Protein AF-A0A2Z2KE14-F1 (afdb_monomer)

Sequence (82 aa):
MEETKTTIMEHEDNLLVRVNSSVMLGDKKYKLVSYEIWTDREKYKENILVEQKQGEQYIYCSNYATTDEEDMIQTFKRRFMN

Radius of gyration: 14.33 Å; Cα contacts (8 Å, |Δi|>4): 138; chains: 1; bounding box: 30×30×42 Å

Organism: NCBI:txid414771

pLDDT: mean 94.29, std 5.15, range [63.5, 98.19]

Secondary structure (DSSP, 8-state):
--EEEEEEEEETTEEEEEEEEEEEETTEEEEEEEEEEES-HHHHHT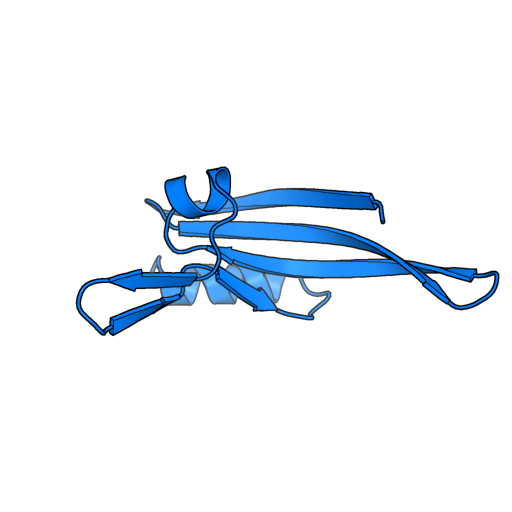T--EEEETTEEEE-EEEE--S-HHHHHHHHHHHH--

Mean predicted aligned error: 3.6 Å

Foldseek 3Di:
DDKDKDFPDDDDQKTKIKIWDWDDDDPDIDIFIKIKIFPGNVCVVVVPQWDDDPNDIDGGIDIGRDPDPVVSVVVNCVVHVD

Nearest PDB structures (foldseek):
  6w3f-assembly2_B  TM=5.926E-01  e=5.283E-01  synthetic construct
  6w3g-assembly1_A  TM=7.860E-01  e=2.989E+00  synthetic construct
  6w40-assembly1_B  TM=5.739E-01  e=3.167E+00  synthetic construct
  6w3g-assembly2_B  TM=7.849E-01  e=8.454E+00  synthetic construct
  7xp3-assembly1_B  TM=3.795E-01  e=6.333E+00  Arabidopsis thaliana

Structure (mmCIF, N/CA/C/O backbone):
data_AF-A0A2Z2KE14-F1
#
_entry.id   AF-A0A2Z2KE14-F1
#
loop_
_atom_site.group_PDB
_atom_site.id
_atom_site.type_symbol
_atom_site.label_atom_id
_atom_site.label_alt_id
_atom_site.label_comp_id
_atom_site.label_asym_id
_atom_site.label_entity_id
_atom_site.label_seq_id
_atom_site.pdbx_PDB_ins_code
_atom_site.Cartn_x
_atom_site.Cartn_y
_atom_site.Cartn_z
_atom_site.occupancy
_atom_site.B_iso_or_equiv
_atom_site.auth_seq_id
_atom_site.auth_comp_id
_atom_site.auth_asym_id
_atom_site.auth_atom_id
_atom_site.pdbx_PDB_model_num
ATOM 1 N N . MET A 1 1 ? 4.088 12.491 -14.027 1.00 63.50 1 MET A N 1
ATOM 2 C CA . MET A 1 1 ? 4.344 11.195 -13.372 1.00 63.50 1 MET A CA 1
ATOM 3 C C . MET A 1 1 ? 3.034 10.444 -13.424 1.00 63.50 1 MET A C 1
ATOM 5 O O . MET A 1 1 ? 2.041 10.996 -12.976 1.00 63.50 1 MET A O 1
ATOM 9 N N . GLU A 1 2 ? 2.996 9.300 -14.094 1.00 79.38 2 GLU A N 1
ATOM 10 C CA . GLU A 1 2 ? 1.777 8.494 -14.189 1.00 79.38 2 GLU A CA 1
ATOM 11 C C . GLU A 1 2 ? 1.877 7.415 -13.116 1.00 79.38 2 GLU A C 1
ATOM 13 O O . GLU A 1 2 ? 2.827 6.627 -13.128 1.00 79.38 2 GLU A O 1
ATOM 18 N N . GLU A 1 3 ? 0.963 7.463 -12.154 1.00 88.94 3 GLU A N 1
ATOM 19 C CA . GLU A 1 3 ? 0.832 6.487 -11.080 1.00 88.94 3 GLU A CA 1
ATOM 20 C C . GLU A 1 3 ? -0.549 5.847 -11.185 1.00 88.94 3 GLU A C 1
ATOM 22 O O . GLU A 1 3 ? -1.556 6.533 -11.361 1.00 88.94 3 GLU A O 1
ATOM 27 N N . THR A 1 4 ? -0.597 4.523 -11.104 1.00 94.75 4 THR A N 1
ATOM 28 C CA . THR A 1 4 ? -1.835 3.752 -11.087 1.00 94.75 4 THR A CA 1
ATOM 29 C C . THR A 1 4 ? -1.836 2.867 -9.856 1.00 94.75 4 THR A C 1
ATOM 31 O O . THR A 1 4 ? -0.939 2.039 -9.676 1.00 94.75 4 THR A O 1
ATOM 34 N N . LYS A 1 5 ? -2.859 3.042 -9.020 1.00 95.88 5 LYS A N 1
ATOM 35 C CA . LYS A 1 5 ? -3.098 2.231 -7.829 1.00 95.88 5 LYS A CA 1
ATOM 36 C C . LYS A 1 5 ? -4.136 1.155 -8.130 1.00 95.88 5 LYS A C 1
ATOM 38 O O . LYS A 1 5 ? -5.121 1.407 -8.822 1.00 95.88 5 LYS A O 1
ATOM 43 N N . THR A 1 6 ? -3.923 -0.044 -7.610 1.00 97.00 6 THR A N 1
ATOM 44 C CA . THR A 1 6 ? -4.848 -1.170 -7.756 1.00 97.00 6 THR A CA 1
ATOM 45 C C . THR A 1 6 ? -4.941 -1.903 -6.430 1.00 97.00 6 THR A C 1
ATOM 47 O O . THR A 1 6 ? -3.938 -2.421 -5.948 1.00 97.00 6 THR A O 1
ATOM 50 N N . THR A 1 7 ? -6.129 -1.954 -5.833 1.00 97.62 7 THR A N 1
ATOM 51 C CA . THR A 1 7 ? -6.369 -2.781 -4.645 1.00 97.62 7 THR A CA 1
ATOM 52 C C . THR A 1 7 ? -6.300 -4.250 -5.042 1.00 97.62 7 THR A C 1
ATOM 54 O O . THR A 1 7 ? -7.063 -4.692 -5.898 1.00 97.62 7 THR A O 1
ATOM 57 N N . ILE A 1 8 ? -5.374 -4.991 -4.439 1.00 97.12 8 ILE A N 1
ATOM 58 C CA . ILE A 1 8 ? -5.162 -6.420 -4.711 1.00 97.12 8 ILE A CA 1
ATOM 59 C C . ILE A 1 8 ? -5.710 -7.315 -3.595 1.00 97.12 8 ILE A C 1
ATOM 61 O O . ILE A 1 8 ? -6.014 -8.479 -3.840 1.00 97.12 8 ILE A O 1
ATOM 65 N N . MET A 1 9 ? -5.873 -6.784 -2.379 1.00 97.12 9 MET A N 1
ATOM 66 C CA . MET A 1 9 ? -6.498 -7.495 -1.262 1.00 97.12 9 MET A CA 1
ATOM 67 C C . MET A 1 9 ? -7.166 -6.512 -0.299 1.00 97.12 9 MET A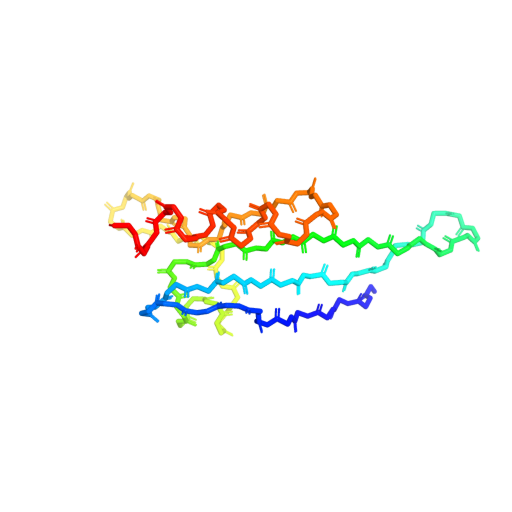 C 1
ATOM 69 O O . MET A 1 9 ? -6.725 -5.371 -0.163 1.00 97.12 9 MET A O 1
ATOM 73 N N . GLU A 1 10 ? -8.217 -6.969 0.374 1.00 97.25 10 GLU A N 1
ATOM 74 C CA . GLU A 1 10 ? -8.962 -6.203 1.369 1.00 97.25 10 GLU A CA 1
ATOM 75 C C . GLU A 1 10 ? -9.418 -7.115 2.506 1.00 97.25 10 GLU A C 1
ATOM 77 O O . GLU A 1 10 ? -9.822 -8.258 2.273 1.00 97.25 10 GLU A O 1
ATOM 82 N N . HIS A 1 11 ? -9.353 -6.596 3.729 1.00 97.25 11 HIS A N 1
ATOM 83 C CA . HIS A 1 11 ? -9.926 -7.229 4.908 1.00 97.25 11 HIS A CA 1
ATOM 84 C C . HIS A 1 11 ? -10.375 -6.156 5.902 1.00 97.25 11 HIS A C 1
ATOM 86 O O . HIS A 1 11 ? -9.550 -5.369 6.375 1.00 97.25 11 HIS A O 1
ATOM 92 N N . GLU A 1 12 ? -11.675 -6.136 6.206 1.00 95.06 12 GLU A N 1
ATOM 93 C CA . GLU A 1 12 ? -12.313 -5.052 6.965 1.00 95.06 12 GLU A CA 1
ATOM 94 C C . GLU A 1 12 ? -12.007 -3.686 6.316 1.00 95.06 12 GLU A C 1
ATOM 96 O O . GLU A 1 12 ? -12.210 -3.529 5.113 1.00 95.06 12 GLU A O 1
ATOM 101 N N . ASP A 1 13 ? -11.484 -2.720 7.073 1.00 95.00 13 ASP A N 1
ATOM 102 C CA . ASP A 1 13 ? -11.084 -1.401 6.564 1.00 95.00 13 ASP A CA 1
ATOM 103 C C . ASP A 1 13 ? -9.628 -1.342 6.063 1.00 95.00 13 ASP A C 1
ATOM 105 O O . ASP A 1 13 ? -9.141 -0.278 5.670 1.00 95.00 13 ASP A O 1
ATOM 109 N N . ASN A 1 14 ? -8.921 -2.478 6.047 1.00 97.62 14 ASN A N 1
ATOM 110 C CA . ASN A 1 14 ? -7.525 -2.553 5.628 1.00 97.62 14 ASN A CA 1
ATOM 111 C C . ASN A 1 14 ? -7.409 -2.941 4.150 1.00 97.62 14 ASN A C 1
ATOM 113 O O . ASN A 1 14 ? -8.098 -3.845 3.671 1.00 97.62 14 ASN A O 1
ATOM 117 N N . LEU A 1 15 ? -6.480 -2.308 3.433 1.00 98.19 15 LEU A N 1
ATOM 118 C CA . LEU A 1 15 ? -6.275 -2.518 1.998 1.00 98.19 15 LEU A CA 1
ATOM 119 C C . LEU A 1 15 ? -4.809 -2.822 1.704 1.00 98.19 15 LEU A C 1
ATOM 121 O O . LEU A 1 15 ? -3.915 -2.134 2.193 1.00 98.19 15 LEU A O 1
ATOM 125 N N . LEU A 1 16 ? -4.565 -3.806 0.845 1.00 98.00 16 LEU A N 1
ATOM 126 C CA . LEU A 1 16 ? -3.291 -3.976 0.160 1.00 98.00 16 LEU A CA 1
ATOM 127 C C . LEU A 1 16 ? -3.435 -3.435 -1.259 1.00 98.00 16 LEU A C 1
ATOM 129 O O . LEU A 1 16 ? -4.256 -3.911 -2.048 1.00 98.00 16 LEU A O 1
ATOM 133 N N . VAL A 1 17 ? -2.618 -2.445 -1.589 1.00 97.88 17 VAL A N 1
ATOM 134 C CA . VAL A 1 17 ? -2.681 -1.706 -2.845 1.00 97.88 17 VAL A CA 1
ATOM 135 C C . VAL A 1 17 ? -1.354 -1.852 -3.570 1.00 97.88 17 VAL A C 1
ATOM 137 O O . VAL A 1 17 ? -0.298 -1.549 -3.026 1.00 97.88 17 VAL A O 1
ATOM 140 N N . ARG A 1 18 ? -1.397 -2.289 -4.824 1.00 97.25 18 ARG A N 1
ATOM 141 C CA . ARG A 1 18 ? -0.256 -2.253 -5.733 1.00 97.25 18 ARG A CA 1
ATOM 142 C C . ARG A 1 18 ? -0.186 -0.888 -6.404 1.00 97.25 18 ARG A C 1
ATOM 144 O O . ARG A 1 18 ? -1.169 -0.425 -6.982 1.00 97.25 18 ARG A O 1
ATOM 151 N N . VAL A 1 19 ? 0.987 -0.276 -6.373 1.00 95.75 19 VAL A N 1
ATOM 152 C CA . VAL A 1 19 ? 1.273 1.013 -6.999 1.00 95.75 19 VAL A CA 1
ATOM 153 C C . VAL A 1 19 ? 2.231 0.780 -8.157 1.00 95.75 19 VAL A C 1
ATOM 155 O O . VAL A 1 1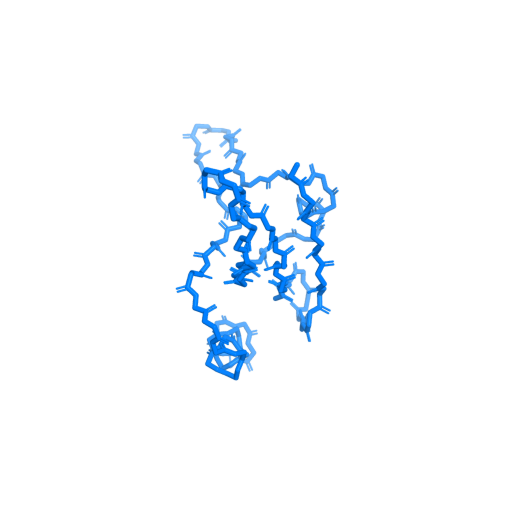9 ? 3.373 0.363 -7.972 1.00 95.75 19 VAL A O 1
ATOM 158 N N . ASN A 1 20 ? 1.760 1.038 -9.374 1.00 94.62 20 ASN A N 1
ATOM 159 C CA . ASN A 1 20 ? 2.600 1.043 -10.564 1.00 94.62 20 ASN A CA 1
ATOM 160 C C . ASN A 1 20 ? 2.878 2.497 -10.932 1.00 94.62 20 ASN A C 1
ATOM 162 O O . ASN A 1 20 ? 1.945 3.270 -11.139 1.00 94.62 20 ASN A O 1
ATOM 166 N N . SER A 1 21 ? 4.145 2.873 -11.040 1.00 93.12 21 SER A N 1
ATOM 167 C CA . SER A 1 21 ? 4.526 4.224 -11.437 1.00 93.12 21 SER A CA 1
ATOM 168 C C . SER A 1 21 ? 5.623 4.208 -12.491 1.00 93.12 21 SER A C 1
ATOM 170 O O . SER A 1 21 ? 6.177 3.166 -12.864 1.00 93.12 21 SER A O 1
ATOM 172 N N . SER A 1 22 ? 5.915 5.382 -13.039 1.00 93.00 22 SER A N 1
ATOM 173 C CA . SER A 1 22 ? 7.062 5.550 -13.917 1.00 93.00 22 SER A CA 1
ATOM 174 C C . SER A 1 22 ? 7.790 6.857 -13.662 1.00 93.00 22 SER A C 1
ATOM 176 O O . SER A 1 22 ? 7.171 7.905 -13.467 1.00 93.00 22 SER A O 1
ATOM 178 N N . VAL A 1 23 ? 9.117 6.782 -13.696 1.00 91.75 23 VAL A N 1
ATOM 179 C CA . VAL A 1 23 ? 10.020 7.916 -13.502 1.00 91.75 23 VAL A CA 1
ATOM 180 C C . VAL A 1 23 ? 10.924 8.067 -14.721 1.00 91.75 23 VAL A C 1
ATOM 182 O O . VAL A 1 23 ? 11.362 7.080 -15.313 1.00 91.75 23 VAL A O 1
ATOM 185 N N . MET A 1 24 ? 11.182 9.311 -15.116 1.00 93.69 24 MET A N 1
ATOM 186 C CA . MET A 1 24 ? 12.172 9.630 -16.142 1.00 93.69 24 MET A CA 1
ATOM 187 C C . 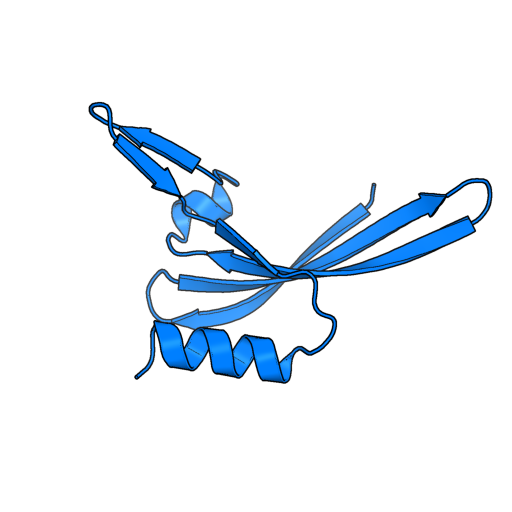MET A 1 24 ? 13.517 9.879 -15.463 1.00 93.69 24 MET A C 1
ATOM 189 O O . MET A 1 24 ? 13.602 10.725 -14.576 1.00 93.69 24 MET A O 1
ATOM 193 N N . LEU A 1 25 ? 14.562 9.171 -15.886 1.00 93.19 25 LEU A N 1
ATOM 194 C CA . LEU A 1 25 ? 15.944 9.447 -15.495 1.00 93.19 25 LEU A CA 1
ATOM 195 C C . LEU A 1 25 ? 16.734 9.739 -16.773 1.00 93.19 25 LEU A C 1
ATOM 197 O O . LEU A 1 25 ? 17.055 8.829 -17.539 1.00 93.19 25 LEU A O 1
ATOM 201 N N . GLY A 1 26 ? 16.980 11.026 -17.027 1.00 93.50 26 GLY A N 1
ATOM 202 C CA . GLY A 1 26 ? 17.491 11.500 -18.313 1.00 93.50 26 GLY A CA 1
ATOM 203 C C . GLY A 1 26 ? 16.468 11.291 -19.431 1.00 93.50 26 GLY A C 1
ATOM 204 O O . GLY A 1 26 ? 15.319 11.714 -19.325 1.00 93.50 26 GLY A O 1
ATOM 205 N N . ASP A 1 27 ? 16.889 10.611 -20.491 1.00 95.38 27 ASP A N 1
ATOM 206 C CA . ASP A 1 27 ? 16.089 10.246 -21.663 1.00 95.38 27 ASP A CA 1
ATOM 207 C C . ASP A 1 27 ? 15.363 8.894 -21.513 1.00 95.38 27 ASP A C 1
ATOM 209 O O . ASP A 1 27 ? 14.622 8.477 -22.405 1.00 95.38 27 ASP A O 1
ATOM 213 N N . LYS A 1 28 ? 15.539 8.201 -20.380 1.00 96.00 28 LYS A N 1
ATOM 214 C CA . LYS A 1 28 ? 14.996 6.857 -20.149 1.00 96.00 28 LYS A CA 1
ATOM 215 C C . LYS A 1 28 ? 13.816 6.860 -19.182 1.00 96.00 28 LYS A C 1
ATOM 217 O O . LYS A 1 28 ? 13.871 7.465 -18.112 1.00 96.00 28 LYS A O 1
ATOM 222 N N . LYS A 1 29 ? 12.768 6.108 -19.538 1.00 94.00 29 LYS A N 1
ATOM 223 C CA . LYS A 1 29 ? 11.596 5.840 -18.690 1.00 94.00 29 LYS A CA 1
ATOM 224 C C . LYS A 1 29 ? 11.793 4.533 -17.922 1.00 94.00 29 LYS A C 1
ATOM 226 O O . LYS A 1 29 ? 11.904 3.471 -18.529 1.00 94.00 29 LYS A O 1
ATOM 231 N N . TYR A 1 30 ? 11.773 4.607 -16.598 1.00 92.06 30 TYR A N 1
ATOM 232 C CA . TYR A 1 30 ? 11.839 3.460 -15.697 1.00 92.06 30 TYR A CA 1
ATOM 233 C C . TYR A 1 30 ? 10.455 3.186 -15.120 1.00 92.06 30 TYR A C 1
ATOM 235 O O . TYR A 1 30 ? 9.760 4.114 -14.707 1.00 92.06 30 TYR A O 1
ATOM 243 N N . LYS A 1 31 ? 10.048 1.915 -15.109 1.00 91.56 31 LYS A N 1
ATOM 244 C CA . LYS A 1 31 ? 8.831 1.464 -14.428 1.00 91.56 31 LYS A CA 1
ATOM 245 C C . LYS A 1 31 ? 9.188 1.058 -13.007 1.00 91.56 31 LYS A C 1
ATOM 247 O O . LYS A 1 31 ? 10.199 0.393 -12.800 1.00 91.56 31 LYS A O 1
ATOM 252 N N . LEU A 1 32 ? 8.349 1.447 -12.062 1.00 91.44 32 LEU A N 1
ATOM 253 C CA . LEU A 1 32 ? 8.489 1.119 -10.653 1.00 91.44 32 LEU A CA 1
ATOM 254 C C . LEU A 1 32 ? 7.218 0.410 -10.193 1.00 91.44 32 LEU A C 1
ATOM 256 O O . LEU A 1 32 ? 6.114 0.749 -10.626 1.00 91.44 32 LEU A O 1
ATOM 260 N N . VAL A 1 33 ? 7.398 -0.576 -9.323 1.00 94.00 33 VAL A N 1
ATOM 261 C CA . VAL A 1 33 ? 6.317 -1.244 -8.602 1.00 94.00 33 VAL A CA 1
ATOM 262 C C . VAL A 1 33 ? 6.620 -1.095 -7.121 1.00 94.00 33 VAL A C 1
ATOM 264 O O . VAL A 1 33 ? 7.750 -1.329 -6.692 1.00 94.00 33 VAL A O 1
ATOM 267 N N . SER A 1 34 ? 5.624 -0.666 -6.362 1.00 95.44 34 SER A N 1
ATOM 268 C CA . SER A 1 34 ? 5.636 -0.679 -4.905 1.00 95.44 34 SER A CA 1
ATOM 269 C C . SER A 1 34 ? 4.267 -1.115 -4.396 1.00 95.44 34 SER A C 1
ATOM 271 O O . SER A 1 34 ? 3.310 -1.245 -5.166 1.00 95.44 34 SER A O 1
ATOM 273 N N . TYR A 1 35 ? 4.178 -1.370 -3.098 1.00 97.31 35 TYR A N 1
ATOM 274 C CA . TYR A 1 35 ? 2.936 -1.763 -2.450 1.00 97.31 35 TYR A CA 1
ATOM 275 C C . TYR A 1 35 ? 2.654 -0.846 -1.272 1.00 97.31 35 TYR A C 1
ATOM 277 O O . TYR A 1 35 ? 3.564 -0.409 -0.574 1.00 97.31 35 TYR A O 1
ATOM 285 N N . GLU A 1 36 ? 1.385 -0.560 -1.040 1.00 97.25 36 GLU A N 1
ATOM 286 C CA . GLU A 1 36 ? 0.906 0.193 0.106 1.00 97.25 36 GLU A CA 1
ATOM 287 C C . GLU A 1 36 ? -0.036 -0.691 0.916 1.00 97.25 36 GLU A C 1
ATOM 289 O O . GLU A 1 36 ? -0.932 -1.330 0.364 1.00 97.25 36 GLU A O 1
ATOM 294 N N . ILE A 1 37 ? 0.157 -0.714 2.230 1.00 97.62 37 ILE A N 1
ATOM 295 C CA . ILE A 1 37 ? -0.824 -1.247 3.171 1.00 97.62 37 ILE A CA 1
ATOM 296 C C . ILE A 1 37 ? -1.512 -0.063 3.834 1.00 97.62 37 ILE A C 1
ATOM 298 O O . ILE A 1 37 ? -0.853 0.733 4.509 1.00 97.62 37 ILE A O 1
ATOM 302 N N . TRP A 1 38 ? -2.823 0.018 3.649 1.00 98.06 38 TRP A N 1
ATOM 303 C CA . TRP A 1 38 ? -3.689 1.020 4.249 1.00 98.06 38 TRP A CA 1
ATOM 304 C C . TRP A 1 38 ? -4.486 0.419 5.396 1.00 98.06 38 TRP A C 1
ATOM 306 O O . TRP A 1 38 ? -4.950 -0.713 5.282 1.00 98.06 38 TRP A O 1
ATOM 316 N N . THR A 1 39 ? -4.646 1.175 6.481 1.00 97.06 39 THR A N 1
ATOM 317 C CA . THR A 1 39 ? -5.396 0.748 7.678 1.00 97.06 39 THR A CA 1
ATOM 318 C C . THR A 1 39 ? -6.719 1.483 7.871 1.00 97.06 39 THR A C 1
ATOM 320 O O . THR A 1 39 ? -7.371 1.311 8.894 1.00 97.06 39 THR A O 1
ATOM 323 N N . ASP A 1 40 ? -7.076 2.357 6.933 1.00 96.56 40 ASP A N 1
ATOM 324 C CA . ASP A 1 40 ? -8.342 3.082 6.921 1.00 96.56 40 ASP A CA 1
ATOM 325 C C . ASP A 1 40 ? -8.731 3.369 5.465 1.00 96.56 40 ASP A C 1
ATOM 327 O O . ASP A 1 40 ? -7.996 4.015 4.705 1.00 96.56 40 ASP A O 1
ATOM 331 N N . ARG A 1 41 ? -9.893 2.853 5.065 1.00 96.06 41 ARG A N 1
ATOM 332 C CA . ARG A 1 41 ? -10.416 2.950 3.703 1.00 96.06 41 ARG A CA 1
ATOM 333 C C . ARG A 1 41 ? -10.844 4.364 3.32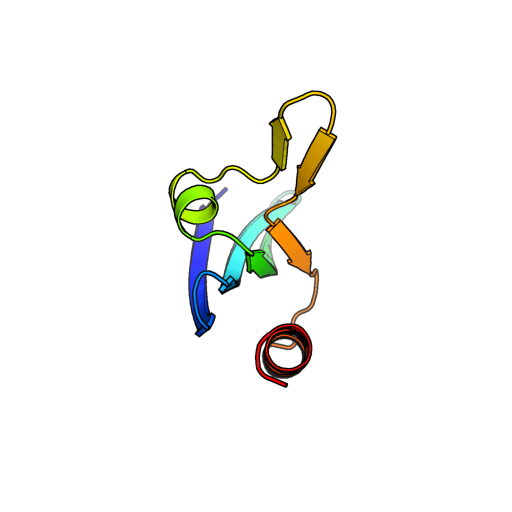2 1.00 96.06 41 ARG A C 1
ATOM 335 O O . ARG A 1 41 ? -10.692 4.743 2.159 1.00 96.06 41 ARG A O 1
ATOM 342 N N . GLU A 1 42 ? -11.385 5.140 4.251 1.00 96.69 42 GLU A N 1
ATOM 343 C CA . GLU A 1 42 ? -11.767 6.523 3.964 1.00 96.69 42 GLU A CA 1
ATOM 344 C C . GLU A 1 42 ? -10.512 7.378 3.802 1.00 96.69 42 GLU A C 1
ATOM 346 O O . GLU A 1 42 ? -10.401 8.134 2.836 1.00 96.69 42 GLU A O 1
ATOM 351 N N . LYS A 1 43 ? -9.490 7.153 4.635 1.00 96.81 43 LYS A N 1
ATOM 352 C CA . LYS A 1 43 ? -8.189 7.813 4.471 1.00 96.81 43 LYS A CA 1
ATOM 353 C C . LYS A 1 43 ? -7.494 7.424 3.174 1.00 96.81 43 LYS A C 1
ATOM 355 O O . LYS A 1 43 ? -6.874 8.286 2.555 1.00 96.81 43 LYS A O 1
ATOM 360 N N . TYR A 1 44 ? -7.655 6.187 2.706 1.00 96.88 44 TYR A N 1
ATOM 361 C CA . TYR A 1 44 ? -7.212 5.790 1.368 1.00 96.88 44 TYR A CA 1
ATOM 362 C C . TYR A 1 44 ? -7.912 6.587 0.258 1.00 96.88 44 TYR A C 1
ATOM 364 O O . TYR A 1 44 ? -7.238 7.133 -0.616 1.00 96.88 44 TYR A O 1
ATOM 372 N N . LYS A 1 45 ? -9.245 6.707 0.301 1.00 95.88 45 LYS A N 1
ATOM 373 C CA . LYS A 1 45 ? -10.021 7.473 -0.694 1.00 95.88 45 LYS A CA 1
ATOM 374 C C . LYS A 1 45 ? -9.657 8.958 -0.702 1.00 95.88 45 LYS A C 1
ATOM 376 O O . LYS A 1 45 ? -9.585 9.565 -1.766 1.00 95.88 45 LYS A O 1
ATOM 381 N N . GLU A 1 46 ? -9.412 9.528 0.474 1.00 96.31 46 GLU A N 1
ATOM 382 C CA . GLU A 1 46 ? -8.977 10.917 0.651 1.00 96.31 46 GLU A CA 1
ATOM 383 C C . GLU A 1 46 ? -7.469 11.107 0.385 1.00 96.31 46 GLU A C 1
ATOM 385 O O . GLU A 1 46 ? -6.983 12.237 0.354 1.00 96.31 46 GLU A O 1
ATOM 390 N N . ASN A 1 47 ? -6.723 10.013 0.183 1.00 95.00 47 ASN A N 1
ATOM 391 C CA . ASN A 1 47 ? -5.264 9.975 0.066 1.00 95.00 47 ASN A CA 1
ATOM 392 C C . ASN A 1 47 ? -4.541 10.662 1.248 1.00 95.00 47 ASN A C 1
ATOM 394 O O . ASN A 1 47 ? -3.534 11.354 1.079 1.00 95.00 47 ASN A O 1
ATOM 398 N N . ILE A 1 48 ? -5.056 10.464 2.463 1.00 96.31 48 ILE A N 1
ATOM 399 C CA . ILE A 1 48 ? -4.489 10.990 3.706 1.00 96.31 48 ILE A CA 1
ATOM 400 C C . ILE A 1 48 ? -3.570 9.939 4.327 1.00 96.31 48 ILE A C 1
ATOM 402 O O . ILE A 1 48 ? -4.010 8.981 4.955 1.00 96.31 48 ILE A O 1
ATOM 406 N N . LEU A 1 49 ? -2.261 10.135 4.171 1.00 95.62 49 LEU A N 1
ATOM 407 C CA . LEU A 1 49 ? -1.245 9.197 4.664 1.00 95.62 49 LEU A CA 1
ATOM 408 C C . LEU A 1 49 ? -1.091 9.238 6.190 1.00 95.62 49 LEU A C 1
ATOM 410 O O . LEU A 1 49 ? -0.779 8.226 6.819 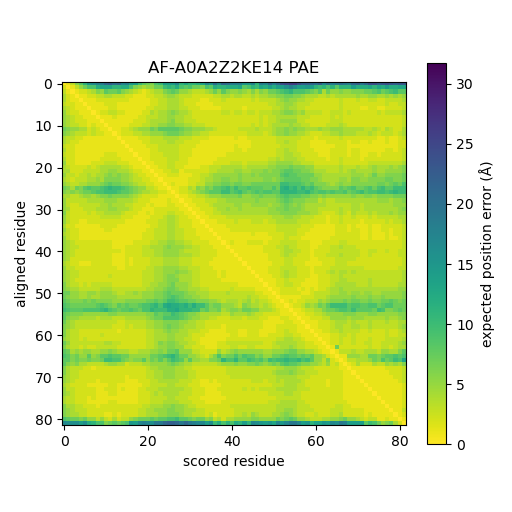1.00 95.62 49 LEU A O 1
ATOM 414 N N . VAL A 1 50 ? -1.264 10.426 6.773 1.00 94.94 50 VAL A N 1
ATOM 415 C CA . VAL A 1 50 ? -1.003 10.710 8.183 1.00 94.94 50 VAL A CA 1
ATOM 416 C C . VAL A 1 50 ? -1.872 11.871 8.667 1.00 94.94 50 VAL A C 1
ATOM 418 O O . VAL A 1 50 ? -2.092 12.828 7.927 1.00 94.94 50 VAL A O 1
ATOM 421 N N . GLU A 1 51 ? -2.338 11.814 9.913 1.00 95.81 51 GLU A N 1
ATOM 422 C CA . GLU A 1 51 ? -3.066 12.905 10.574 1.00 95.81 51 GLU A CA 1
ATOM 423 C C . GLU A 1 51 ? -2.497 13.181 11.965 1.00 95.81 51 GLU A C 1
ATOM 425 O O . GLU A 1 51 ? -1.984 12.278 12.626 1.00 95.81 51 GLU A O 1
ATOM 430 N N . GLN A 1 52 ? -2.637 14.425 12.432 1.00 95.00 52 GLN A N 1
ATOM 431 C CA . GLN A 1 52 ? -2.516 14.738 13.853 1.0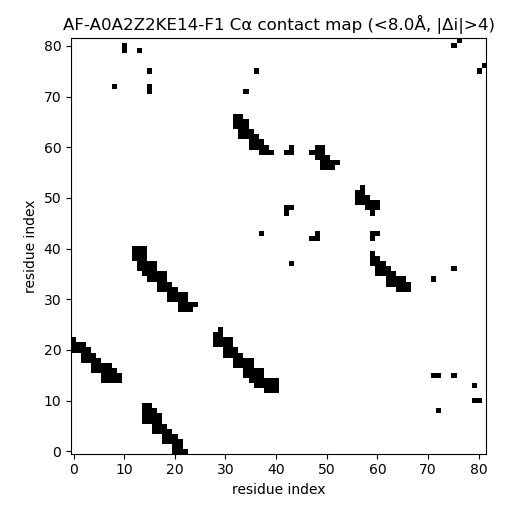0 95.00 52 GLN A CA 1
ATOM 432 C C . GLN A 1 52 ? -3.894 14.963 14.468 1.00 95.00 52 GLN A C 1
ATOM 434 O O . GLN A 1 52 ? -4.658 15.809 14.002 1.00 95.00 52 GLN A O 1
ATOM 439 N N . LYS A 1 53 ? -4.197 14.232 15.541 1.00 93.31 53 LYS A N 1
ATOM 440 C CA . LYS A 1 53 ? -5.437 14.364 16.313 1.00 93.31 53 LYS A CA 1
ATOM 441 C C . LYS A 1 53 ? -5.084 14.384 17.791 1.00 93.31 53 LYS A C 1
ATOM 443 O O . LYS A 1 53 ? -4.383 13.504 18.265 1.00 93.31 53 LYS A O 1
ATOM 448 N N . GLN A 1 54 ? -5.552 15.406 18.509 1.00 93.56 54 GLN A N 1
ATOM 449 C CA . GLN A 1 54 ? -5.374 15.527 19.967 1.00 93.56 54 GLN A CA 1
ATOM 450 C C . GLN A 1 54 ? -3.905 15.442 20.444 1.00 93.56 54 GLN A C 1
ATOM 452 O O . GLN A 1 54 ? -3.633 15.012 21.557 1.00 93.56 54 GLN A O 1
ATOM 457 N N . GLY A 1 55 ? -2.954 15.879 19.611 1.00 94.00 55 GLY A N 1
ATOM 458 C CA . GLY A 1 55 ? -1.519 15.827 19.919 1.00 94.00 55 GLY A CA 1
ATOM 459 C C . GLY A 1 55 ? -0.832 14.503 19.566 1.00 94.00 55 GLY A C 1
ATOM 460 O O . GLY A 1 55 ? 0.379 14.396 19.738 1.00 94.00 55 GLY A O 1
ATOM 461 N N . GLU A 1 56 ? -1.562 13.527 19.027 1.00 96.06 56 GLU A N 1
ATOM 462 C CA . GLU A 1 56 ? -1.028 12.243 18.572 1.00 96.06 56 GLU A CA 1
ATOM 463 C C . GLU A 1 56 ? -0.970 12.169 17.043 1.00 96.06 56 GLU A C 1
ATOM 465 O O . GLU A 1 56 ? -1.790 12.769 16.343 1.00 96.06 56 GLU A O 1
ATOM 470 N N . GLN A 1 57 ? 0.003 11.417 16.522 1.00 95.06 57 GLN A N 1
ATOM 471 C CA . GLN A 1 57 ? 0.171 11.165 15.092 1.00 95.06 57 GLN A CA 1
ATOM 472 C C . GLN A 1 57 ? -0.394 9.790 14.723 1.00 95.06 57 GLN A C 1
ATOM 474 O O . GLN A 1 57 ? 0.037 8.770 15.256 1.00 95.06 57 GLN A O 1
ATOM 479 N N . TYR A 1 58 ? -1.306 9.768 13.757 1.00 96.12 58 TYR A N 1
ATOM 480 C CA . TYR A 1 58 ? -1.937 8.565 13.223 1.00 96.12 58 TYR A CA 1
ATOM 481 C C . TYR A 1 58 ? -1.426 8.324 11.806 1.00 96.12 58 TYR A C 1
ATOM 483 O O . TYR A 1 58 ? -1.588 9.190 10.949 1.00 96.12 58 TYR A O 1
ATOM 491 N N . ILE A 1 59 ? -0.795 7.174 11.560 1.00 95.56 59 ILE A N 1
ATOM 492 C CA . ILE A 1 59 ? -0.264 6.781 10.247 1.00 95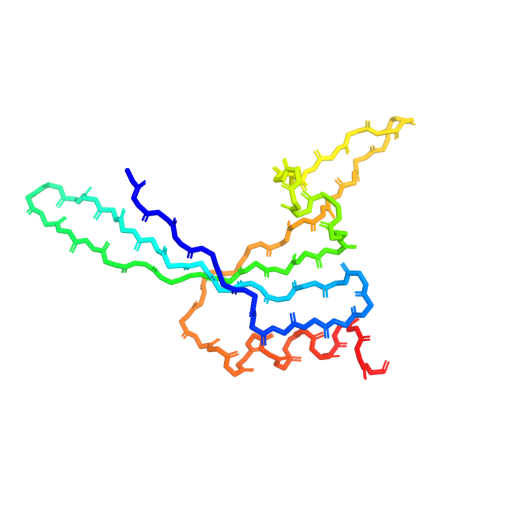.56 59 ILE A CA 1
ATOM 493 C C . ILE A 1 59 ? -1.211 5.748 9.638 1.00 95.56 59 ILE A C 1
ATOM 495 O O . ILE A 1 59 ? -1.392 4.679 10.215 1.00 95.56 59 ILE A O 1
ATOM 499 N N . TYR A 1 60 ? -1.770 6.051 8.467 1.00 96.94 60 TYR A N 1
ATOM 500 C CA . TYR A 1 60 ? -2.762 5.198 7.801 1.00 96.94 60 TYR A CA 1
ATOM 501 C C . TYR A 1 60 ? -2.205 4.409 6.622 1.00 96.94 60 TYR A C 1
ATOM 503 O O . TYR A 1 60 ? -2.868 3.492 6.152 1.00 96.94 60 TYR A O 1
ATOM 511 N N . CYS A 1 61 ? -1.006 4.748 6.139 1.00 97.00 61 CYS A N 1
ATOM 512 C CA . CYS A 1 61 ? -0.383 4.104 4.986 1.00 97.00 61 CYS A CA 1
ATOM 513 C C . CYS A 1 61 ? 1.065 3.704 5.288 1.00 97.00 61 CYS A C 1
ATOM 515 O O . CYS A 1 61 ? 1.871 4.513 5.746 1.00 97.00 61 CYS A O 1
ATOM 517 N N . SER A 1 62 ? 1.414 2.455 4.984 1.00 96.00 62 SER A N 1
ATOM 518 C CA . SER A 1 62 ? 2.789 1.940 4.986 1.00 96.00 62 SER A CA 1
ATOM 519 C C . SER A 1 62 ? 3.195 1.563 3.560 1.00 96.00 62 SER A C 1
ATOM 521 O O . SER A 1 62 ? 2.535 0.723 2.954 1.00 96.00 62 SER A O 1
ATOM 523 N N . ASN A 1 63 ? 4.266 2.160 3.025 1.00 94.44 63 ASN A N 1
ATOM 524 C CA . ASN A 1 63 ? 4.786 1.843 1.690 1.00 94.44 63 ASN A CA 1
ATOM 525 C C . ASN A 1 63 ? 5.922 0.807 1.758 1.00 94.44 63 ASN A C 1
ATOM 527 O O . ASN A 1 63 ? 6.782 0.869 2.635 1.00 94.44 63 ASN A O 1
ATOM 531 N N . TYR A 1 64 ? 5.932 -0.113 0.799 1.00 94.69 64 TYR A N 1
ATOM 532 C CA . TYR A 1 64 ? 6.893 -1.198 0.664 1.00 94.69 64 TYR A CA 1
ATOM 533 C C . TYR A 1 64 ? 7.500 -1.172 -0.739 1.00 94.69 64 TYR A C 1
ATOM 535 O O . TYR A 1 64 ? 6.816 -1.387 -1.744 1.00 94.69 64 TYR A O 1
ATOM 543 N N . ALA A 1 65 ? 8.810 -0.940 -0.803 1.00 88.06 65 ALA A N 1
ATOM 544 C CA . ALA A 1 65 ? 9.591 -1.012 -2.032 1.00 88.06 65 ALA A CA 1
ATOM 545 C C . ALA A 1 65 ? 10.049 -2.459 -2.273 1.00 88.06 65 ALA A C 1
ATOM 547 O O . ALA A 1 65 ? 11.197 -2.818 -2.020 1.00 88.06 65 ALA A O 1
ATOM 548 N N . THR A 1 66 ? 9.123 -3.298 -2.728 1.00 86.94 66 THR A N 1
ATOM 549 C CA . THR A 1 66 ? 9.395 -4.664 -3.191 1.00 86.94 66 THR A CA 1
ATOM 550 C C . THR A 1 66 ? 8.695 -4.907 -4.521 1.00 86.94 66 THR A C 1
ATOM 552 O O . THR A 1 66 ? 7.722 -4.232 -4.857 1.00 86.94 66 THR A O 1
ATOM 555 N N . THR A 1 67 ? 9.195 -5.874 -5.283 1.00 82.75 67 THR A N 1
ATOM 556 C CA . THR A 1 67 ? 8.567 -6.350 -6.519 1.00 82.75 67 THR A CA 1
ATOM 557 C C . THR A 1 67 ? 7.775 -7.640 -6.323 1.00 82.75 67 THR A C 1
ATOM 559 O O . THR A 1 67 ? 7.064 -8.037 -7.242 1.00 82.75 67 THR A O 1
ATOM 562 N N . ASP A 1 68 ? 7.887 -8.290 -5.162 1.00 93.12 68 ASP A N 1
ATOM 563 C CA . ASP A 1 68 ? 7.221 -9.564 -4.880 1.00 93.12 68 ASP A CA 1
ATOM 564 C C . ASP A 1 68 ? 5.809 -9.338 -4.314 1.00 93.12 68 ASP A C 1
ATOM 566 O O . ASP A 1 68 ? 5.636 -8.797 -3.221 1.00 93.12 68 ASP A O 1
ATOM 570 N N . GLU A 1 69 ? 4.794 -9.709 -5.097 1.00 94.81 69 GLU A N 1
ATOM 571 C CA . GLU A 1 69 ? 3.381 -9.569 -4.729 1.00 94.81 69 GLU A CA 1
ATOM 572 C C . GLU A 1 69 ? 2.957 -10.594 -3.668 1.00 94.81 69 GLU A C 1
ATOM 574 O O . GLU A 1 69 ? 2.183 -10.261 -2.768 1.00 94.81 69 GLU A O 1
ATOM 579 N N . GLU A 1 70 ? 3.484 -11.820 -3.733 1.00 96.00 70 GLU A N 1
ATOM 580 C CA . GLU A 1 70 ? 3.093 -12.909 -2.834 1.00 96.00 70 GLU A CA 1
ATOM 581 C C . GLU A 1 70 ? 3.603 -12.627 -1.419 1.00 96.00 70 GLU A C 1
ATOM 583 O O . GLU A 1 70 ? 2.841 -12.719 -0.455 1.00 96.00 70 GLU A O 1
ATOM 588 N N . ASP A 1 71 ? 4.847 -12.162 -1.288 1.00 95.25 71 ASP A N 1
ATOM 589 C CA . ASP A 1 71 ? 5.405 -11.730 -0.001 1.00 95.25 71 ASP A CA 1
ATOM 590 C C . ASP A 1 71 ? 4.566 -10.616 0.647 1.00 95.25 71 ASP A C 1
ATOM 592 O O . ASP A 1 71 ? 4.363 -10.590 1.871 1.00 95.25 71 ASP A O 1
ATOM 596 N N . MET A 1 72 ? 4.032 -9.699 -0.166 1.00 96.81 72 MET A N 1
ATOM 597 C CA . MET A 1 72 ? 3.163 -8.624 0.312 1.00 96.81 72 MET A CA 1
ATOM 598 C C . MET A 1 72 ? 1.780 -9.125 0.720 1.00 96.81 72 MET A C 1
ATOM 600 O O . MET A 1 72 ? 1.256 -8.683 1.746 1.00 96.81 72 MET A O 1
ATOM 604 N N . ILE A 1 73 ? 1.219 -10.091 -0.008 1.00 96.94 73 ILE A N 1
ATOM 605 C CA . ILE A 1 73 ? -0.019 -10.779 0.373 1.00 96.94 73 ILE A CA 1
ATOM 606 C C . ILE A 1 73 ? 0.157 -11.499 1.715 1.00 96.94 73 ILE A C 1
ATOM 608 O O . ILE A 1 73 ? -0.680 -11.349 2.607 1.00 96.94 73 ILE A O 1
ATOM 612 N N . GLN A 1 74 ? 1.250 -12.243 1.900 1.00 96.69 74 GLN A N 1
ATOM 613 C CA . GLN A 1 74 ? 1.527 -12.936 3.162 1.00 96.69 74 GLN A CA 1
ATOM 614 C C . GLN A 1 74 ? 1.758 -11.947 4.311 1.00 96.69 74 GLN A C 1
ATOM 616 O O . GLN A 1 74 ? 1.282 -12.160 5.428 1.00 96.69 74 GLN A O 1
ATOM 621 N N . THR A 1 75 ? 2.427 -10.825 4.037 1.00 95.88 75 THR A N 1
ATOM 622 C CA . THR A 1 75 ? 2.609 -9.740 5.011 1.00 95.88 75 THR A CA 1
ATOM 623 C C . THR A 1 75 ? 1.276 -9.135 5.443 1.00 95.88 75 THR A C 1
ATOM 625 O O . THR A 1 75 ? 1.068 -8.929 6.640 1.00 95.88 75 THR A O 1
ATOM 628 N N . PHE A 1 76 ? 0.367 -8.887 4.498 1.00 97.19 76 PHE A N 1
ATOM 629 C CA . PHE A 1 76 ? -0.969 -8.369 4.782 1.00 97.19 76 PHE A CA 1
ATOM 630 C C . PHE A 1 76 ? -1.798 -9.366 5.603 1.00 97.19 76 PHE A C 1
ATOM 632 O O . PHE A 1 76 ? -2.299 -9.012 6.671 1.00 97.19 76 PHE A O 1
ATOM 639 N N . LYS A 1 77 ? -1.859 -10.632 5.168 1.00 97.38 77 LYS A N 1
ATOM 640 C CA . LYS A 1 77 ? -2.567 -11.708 5.881 1.00 97.38 77 LYS A CA 1
ATOM 641 C C . LYS A 1 77 ? -2.075 -11.860 7.314 1.00 97.38 77 LYS A C 1
ATOM 643 O O . LYS A 1 77 ? -2.877 -11.854 8.239 1.00 97.38 77 LYS A O 1
ATOM 648 N N . ARG A 1 78 ? -0.754 -11.903 7.515 1.00 96.56 78 ARG A N 1
ATOM 649 C CA . ARG A 1 78 ? -0.154 -12.023 8.851 1.00 96.56 78 ARG A CA 1
ATOM 650 C C . ARG A 1 78 ? -0.548 -10.878 9.785 1.00 96.56 78 ARG A C 1
ATOM 652 O O . ARG A 1 78 ? -0.560 -11.073 10.996 1.00 96.56 78 ARG A O 1
ATOM 659 N N . ARG A 1 79 ? -0.803 -9.686 9.239 1.00 95.44 79 ARG A N 1
ATOM 660 C CA . ARG A 1 79 ? -1.100 -8.483 10.021 1.00 95.44 79 ARG A CA 1
ATOM 661 C C . ARG A 1 79 ? -2.573 -8.364 10.413 1.00 95.44 79 ARG A C 1
ATOM 663 O O . ARG A 1 79 ? -2.834 -7.831 11.484 1.00 95.44 79 ARG A O 1
ATOM 670 N N . PHE A 1 80 ? -3.500 -8.826 9.572 1.00 96.12 80 PHE A N 1
ATOM 671 C CA . PHE A 1 80 ? -4.933 -8.546 9.752 1.00 96.12 80 PHE A CA 1
ATOM 672 C C . PHE A 1 80 ? -5.850 -9.769 9.706 1.00 96.12 80 PHE A C 1
ATOM 674 O O . PHE A 1 80 ? -7.015 -9.638 10.044 1.00 96.12 80 PHE A O 1
ATOM 681 N N . MET A 1 81 ? -5.368 -10.932 9.268 1.00 90.81 81 MET A N 1
ATOM 682 C CA . MET A 1 81 ? -6.208 -12.111 9.001 1.00 90.81 81 MET A CA 1
ATOM 683 C C . MET A 1 81 ? -5.788 -13.355 9.796 1.00 90.81 81 MET A C 1
ATOM 685 O O . MET A 1 81 ? -6.267 -14.450 9.499 1.00 90.81 81 MET A O 1
ATOM 689 N N . ASN A 1 82 ? -4.871 -13.198 10.751 1.00 74.12 82 ASN A N 1
ATOM 690 C CA . ASN A 1 82 ? -4.427 -14.263 11.650 1.00 74.12 82 ASN A CA 1
ATOM 691 C C . ASN A 1 82 ? -5.206 -14.245 12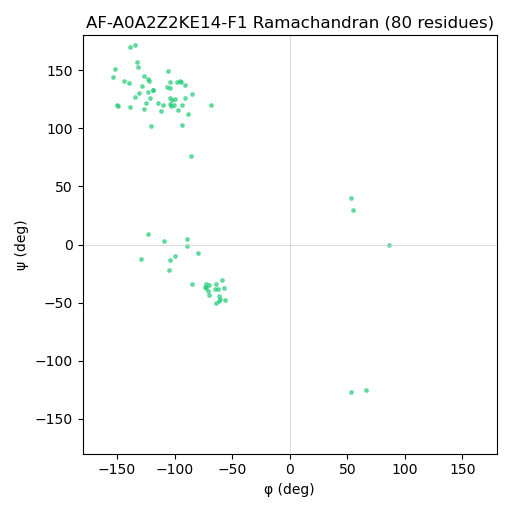.962 1.00 74.12 82 ASN A C 1
ATOM 693 O O . ASN A 1 82 ? -5.342 -13.141 13.534 1.00 74.12 82 ASN A O 1
#

Solvent-accessible surface area (backbone atoms only — not comparable to full-atom values): 4873 Å² total; per-residue (Å²): 126,63,72,49,77,43,80,79,44,77,58,92,52,29,36,37,28,42,36,42,33,46,48,74,62,86,96,43,80,44,79,46,57,33,36,36,44,31,67,35,53,66,37,57,76,70,67,45,52,63,47,78,57,98,91,42,81,47,76,32,57,48,80,41,92,49,86,60,64,66,64,49,50,52,53,51,41,67,72,76,71,112